Protein AF-A0A354HS29-F1 (afdb_monomer_lite)

Secondary structure (DSSP, 8-state):
-HHHHHHTT----HHIIIIIHHHHHHHHHHHHHHHHHHHHHHHHHTT-HHHHHHHHHHHHTHHHHHHHHHHHHTT--HHHHHHHHHHHHHHHHHHHHHHHHHHHHHHHH-

Radius of gyration: 15.63 Å; chains: 1; bounding box: 37×22×48 Å

Foldseek 3Di:
DVVVCVVLVQDPDPCLLPPQLVVLLVVLQCVQLVVLVVQLVVCVVVVPVVSVVSSVVSNLQSQLSSQLSSCVSSSAPPVLNVVLSVQSNVLCVVPNSVRSSVSSVVSSVD

Sequence (110 aa):
MRDFLRRKGIDLSPKTYFITALSYMALGLFSSLIIGLIIKTAGEQLQIPFLVGMGGLAQKLMGPAIGVAVAYGLKAPKFVLFASVVTGAAGAELGGPAGSYLAALLRAEF

Structure (mmCIF, N/CA/C/O backbone):
data_AF-A0A354HS29-F1
#
_entry.id   AF-A0A354HS29-F1
#
loop_
_atom_site.group_PDB
_atom_site.id
_atom_site.type_symbol
_atom_site.label_atom_id
_atom_site.label_alt_id
_atom_site.label_comp_id
_atom_site.label_asym_id
_atom_site.label_entity_id
_atom_site.label_seq_id
_atom_site.pdbx_PDB_ins_code
_atom_site.Cartn_x
_atom_site.Cartn_y
_atom_site.Cartn_z
_atom_site.occupancy
_atom_site.B_iso_or_equiv
_atom_site.auth_seq_id
_atom_site.auth_comp_id
_atom_site.auth_asym_id
_atom_site.auth_atom_id
_atom_site.pdbx_PDB_model_num
ATOM 1 N N . MET A 1 1 ? 12.929 -4.209 -26.069 1.00 49.31 1 MET A N 1
ATOM 2 C CA . MET A 1 1 ? 12.881 -3.933 -24.612 1.00 49.31 1 MET A CA 1
ATOM 3 C C . MET A 1 1 ? 12.981 -2.437 -24.298 1.00 49.31 1 MET A C 1
ATOM 5 O O . MET A 1 1 ? 12.014 -1.871 -23.807 1.00 49.31 1 MET A O 1
ATOM 9 N N . ARG A 1 2 ? 14.095 -1.763 -24.638 1.00 43.62 2 ARG A N 1
ATOM 10 C CA . ARG A 1 2 ? 14.311 -0.327 -24.352 1.00 43.62 2 ARG A CA 1
ATOM 11 C C . ARG A 1 2 ? 13.288 0.609 -25.007 1.00 43.62 2 ARG A C 1
ATOM 13 O O . ARG A 1 2 ? 12.836 1.542 -24.356 1.00 43.62 2 ARG A O 1
ATOM 20 N N . ASP A 1 3 ? 12.855 0.316 -26.232 1.00 47.09 3 ASP A N 1
ATOM 21 C CA . ASP A 1 3 ? 11.846 1.135 -26.924 1.00 47.09 3 ASP A CA 1
ATOM 22 C C . ASP A 1 3 ? 10.429 0.969 -26.362 1.00 47.09 3 ASP A C 1
ATOM 24 O O . ASP A 1 3 ? 9.621 1.889 -26.441 1.00 47.09 3 ASP A O 1
ATOM 28 N N . PHE A 1 4 ? 10.127 -0.175 -25.741 1.00 55.06 4 PHE A N 1
ATOM 29 C CA . PHE A 1 4 ? 8.839 -0.418 -25.086 1.00 55.06 4 PHE A CA 1
ATOM 30 C C . PHE A 1 4 ? 8.739 0.354 -23.759 1.00 55.06 4 PHE A C 1
ATOM 32 O O . PHE A 1 4 ? 7.717 0.977 -23.476 1.00 55.06 4 PHE A O 1
ATOM 39 N N . LEU A 1 5 ? 9.842 0.393 -23.001 1.00 54.59 5 LEU A N 1
ATOM 40 C CA . LEU A 1 5 ? 9.979 1.136 -21.742 1.00 54.59 5 LEU A CA 1
ATOM 41 C C . LEU A 1 5 ? 10.068 2.657 -21.979 1.00 54.59 5 LEU A C 1
ATOM 43 O O . LEU A 1 5 ? 9.392 3.426 -21.296 1.00 54.59 5 LEU A O 1
ATOM 47 N N . ARG A 1 6 ? 10.773 3.099 -23.035 1.00 52.62 6 ARG A N 1
ATOM 48 C CA . ARG A 1 6 ? 10.773 4.508 -23.477 1.00 52.62 6 ARG A CA 1
ATOM 49 C C . ARG A 1 6 ? 9.401 4.989 -23.953 1.00 52.62 6 ARG A C 1
ATOM 51 O O . ARG A 1 6 ? 9.013 6.101 -23.613 1.00 52.62 6 ARG A O 1
ATOM 58 N N . ARG A 1 7 ? 8.625 4.164 -24.670 1.00 49.75 7 ARG A N 1
ATOM 59 C CA . ARG A 1 7 ? 7.240 4.500 -25.076 1.00 49.75 7 ARG A CA 1
ATOM 60 C C . ARG A 1 7 ? 6.276 4.647 -23.893 1.00 49.75 7 ARG A C 1
ATOM 62 O O . ARG A 1 7 ? 5.262 5.323 -24.028 1.00 49.75 7 ARG A O 1
ATOM 69 N N . LYS A 1 8 ? 6.587 4.041 -22.744 1.00 52.16 8 LYS A N 1
ATOM 70 C CA . LYS A 1 8 ? 5.837 4.181 -21.483 1.00 52.16 8 LYS A CA 1
ATOM 71 C C . LYS A 1 8 ? 6.307 5.368 -20.629 1.00 52.16 8 LYS A C 1
ATOM 73 O O . LYS A 1 8 ? 5.720 5.613 -19.582 1.00 52.16 8 LY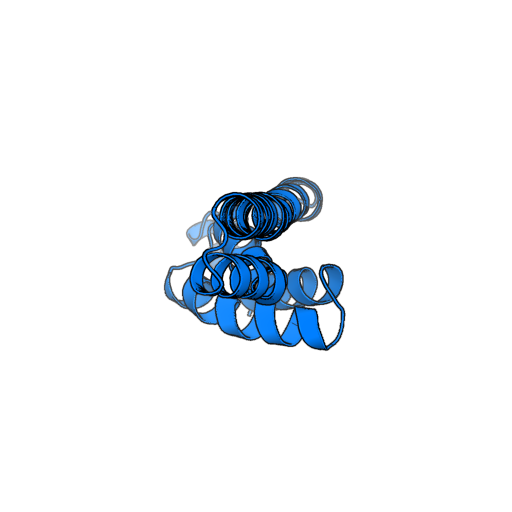S A O 1
ATOM 78 N N . GLY A 1 9 ? 7.334 6.109 -21.062 1.00 49.72 9 GLY A N 1
ATOM 79 C CA . GLY A 1 9 ? 7.903 7.228 -20.303 1.00 49.72 9 GLY A CA 1
ATOM 80 C C . GLY A 1 9 ? 8.714 6.797 -19.076 1.00 49.72 9 GLY A C 1
ATOM 81 O O . GLY A 1 9 ? 8.904 7.600 -18.163 1.00 49.72 9 GLY A O 1
ATOM 82 N N . ILE A 1 10 ? 9.162 5.537 -19.043 1.00 53.81 10 ILE A N 1
ATOM 83 C CA . ILE A 1 10 ? 9.977 4.975 -17.966 1.00 53.81 10 ILE A CA 1
ATOM 84 C C . ILE A 1 10 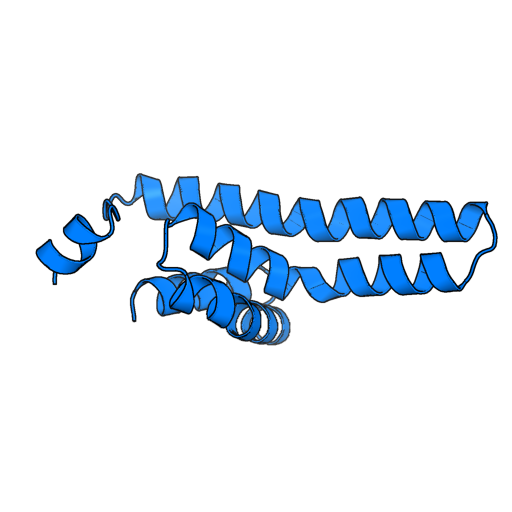? 11.444 5.206 -18.338 1.00 53.81 10 ILE A C 1
ATOM 86 O O . ILE A 1 10 ? 12.041 4.446 -19.103 1.00 53.81 10 ILE A O 1
ATOM 90 N N . ASP A 1 11 ? 12.026 6.284 -17.813 1.00 52.59 11 ASP A N 1
ATOM 91 C CA . ASP A 1 11 ? 13.475 6.460 -17.818 1.00 52.59 11 ASP A CA 1
ATOM 92 C C . ASP A 1 11 ? 14.076 5.511 -16.777 1.00 52.59 11 ASP A C 1
ATOM 94 O O . ASP A 1 11 ? 13.959 5.737 -15.569 1.00 52.59 11 ASP A O 1
ATOM 98 N N . LEU A 1 12 ? 14.728 4.451 -17.268 1.00 54.19 12 LEU A N 1
ATOM 99 C CA . LEU A 1 12 ? 15.533 3.468 -16.524 1.00 54.19 12 LEU A CA 1
ATOM 100 C C . LEU A 1 12 ? 16.800 4.112 -15.924 1.00 54.19 12 LEU A C 1
ATOM 102 O O . LEU A 1 12 ? 17.913 3.611 -16.074 1.00 54.19 12 LEU A O 1
ATOM 106 N N . SER A 1 13 ? 16.654 5.272 -15.289 1.00 57.19 13 SER A N 1
ATOM 107 C CA . SER A 1 13 ? 17.711 5.882 -14.503 1.00 57.19 13 SER A CA 1
ATOM 108 C C . SER A 1 13 ? 17.663 5.289 -13.093 1.00 57.19 13 SER A C 1
ATOM 110 O O . SER A 1 13 ? 16.587 5.263 -12.485 1.00 57.19 13 SER A O 1
ATOM 112 N N . PRO A 1 14 ? 18.808 4.887 -12.513 1.00 56.34 14 PRO A N 1
ATOM 113 C CA . PRO A 1 14 ? 18.902 4.485 -11.107 1.00 56.34 14 PRO A CA 1
ATOM 114 C C . PRO A 1 14 ? 18.299 5.527 -10.154 1.00 56.34 14 PRO A C 1
ATOM 116 O O . PRO A 1 14 ? 17.784 5.183 -9.095 1.00 56.34 14 PRO A O 1
ATOM 119 N N . LYS A 1 15 ? 18.301 6.802 -10.564 1.00 57.31 15 LYS A N 1
ATOM 120 C CA . LYS A 1 15 ? 17.692 7.924 -9.846 1.00 57.31 15 LYS A CA 1
ATOM 121 C C . LYS A 1 15 ? 16.161 7.812 -9.769 1.00 57.31 15 LYS A C 1
ATOM 123 O O . LYS A 1 15 ? 15.591 8.073 -8.717 1.00 57.31 15 LYS A O 1
ATOM 128 N N . THR A 1 16 ? 15.503 7.376 -10.842 1.00 61.72 16 THR A N 1
ATOM 129 C CA . THR A 1 16 ? 14.048 7.148 -10.881 1.00 61.72 16 THR A CA 1
ATOM 130 C C . THR A 1 16 ? 13.659 5.958 -10.004 1.00 61.72 16 THR A C 1
ATOM 132 O O . THR A 1 16 ? 12.715 6.037 -9.224 1.00 61.72 16 THR A O 1
ATOM 135 N N . TYR A 1 17 ? 14.427 4.870 -10.069 1.00 60.59 17 TYR A N 1
ATOM 136 C CA . TYR A 1 17 ? 14.166 3.683 -9.256 1.00 60.59 17 TYR A CA 1
ATOM 137 C C . TYR A 1 17 ? 14.394 3.947 -7.770 1.00 60.59 17 TYR A C 1
ATOM 139 O O . TYR A 1 17 ? 13.500 3.728 -6.970 1.00 60.59 17 TYR A O 1
ATOM 147 N N . PHE A 1 18 ? 15.553 4.469 -7.374 1.00 62.94 18 PHE A N 1
ATOM 148 C CA . PHE A 1 18 ? 15.853 4.619 -5.950 1.00 62.94 18 PHE A CA 1
ATOM 149 C C . PHE A 1 18 ? 15.223 5.846 -5.308 1.00 62.94 18 PHE A C 1
ATOM 151 O O . PHE A 1 18 ? 14.824 5.775 -4.154 1.00 62.94 18 PHE A O 1
ATOM 158 N N . ILE A 1 19 ? 15.140 6.978 -6.008 1.00 69.88 19 ILE A N 1
ATOM 159 C CA . ILE A 1 19 ? 14.655 8.217 -5.389 1.00 69.88 19 ILE A CA 1
ATOM 160 C C . ILE A 1 19 ? 13.154 8.349 -5.596 1.00 69.88 19 ILE A C 1
ATOM 162 O O . ILE A 1 19 ? 12.417 8.538 -4.630 1.00 69.88 19 ILE A O 1
ATOM 166 N N . THR A 1 20 ? 12.673 8.228 -6.835 1.00 70.56 20 THR A N 1
ATOM 167 C CA . THR A 1 20 ? 11.246 8.421 -7.119 1.00 70.56 20 THR A CA 1
ATOM 168 C C . THR A 1 20 ? 10.417 7.302 -6.503 1.00 70.56 20 THR A C 1
ATOM 170 O O . THR A 1 20 ? 9.508 7.595 -5.731 1.00 70.56 20 THR A O 1
ATOM 173 N N . ALA A 1 21 ? 10.746 6.033 -6.744 1.00 72.38 21 ALA A N 1
ATOM 174 C CA . ALA A 1 21 ? 9.924 4.943 -6.224 1.00 72.38 21 ALA A CA 1
ATOM 175 C C . ALA A 1 21 ? 9.936 4.877 -4.681 1.00 72.38 21 ALA A C 1
ATOM 177 O O . ALA A 1 21 ? 8.889 4.656 -4.075 1.00 72.38 21 ALA A O 1
ATOM 178 N N . LEU A 1 22 ? 11.069 5.162 -4.028 1.00 79.06 22 LEU A N 1
ATOM 179 C CA . LEU A 1 22 ? 11.159 5.215 -2.561 1.00 79.06 22 LEU A CA 1
ATOM 180 C C . LEU A 1 22 ? 10.402 6.420 -1.968 1.00 79.06 22 LEU A C 1
ATOM 182 O O . LEU A 1 22 ? 9.732 6.280 -0.945 1.00 79.06 22 LEU A O 1
ATOM 186 N N . SER A 1 23 ? 10.405 7.575 -2.647 1.00 82.69 23 SER A N 1
ATOM 187 C CA . SER A 1 23 ? 9.574 8.730 -2.258 1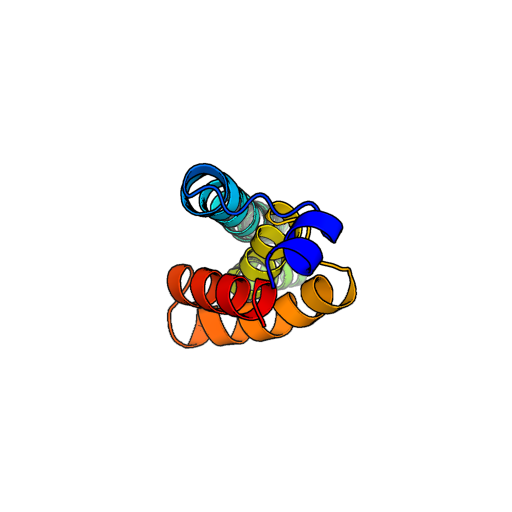.00 82.69 23 SER A CA 1
ATOM 188 C C . SER A 1 23 ? 8.079 8.418 -2.373 1.00 82.69 23 SER A C 1
ATOM 190 O O . SER A 1 23 ? 7.296 8.760 -1.489 1.00 82.69 23 SER A O 1
ATOM 192 N N . TYR A 1 24 ? 7.667 7.730 -3.440 1.00 84.12 24 TYR A N 1
ATOM 193 C CA . TYR A 1 24 ? 6.272 7.330 -3.632 1.00 84.12 24 TYR A CA 1
ATOM 194 C C . TYR A 1 24 ? 5.837 6.207 -2.684 1.00 84.12 24 TYR A C 1
ATOM 196 O O . TYR A 1 24 ? 4.698 6.214 -2.221 1.00 84.12 24 TYR A O 1
ATOM 204 N N . MET A 1 25 ? 6.736 5.293 -2.314 1.00 87.00 25 MET A N 1
ATOM 205 C CA . MET A 1 25 ? 6.497 4.338 -1.229 1.00 87.00 25 MET A CA 1
ATOM 206 C C . MET A 1 25 ? 6.203 5.071 0.083 1.00 87.00 25 MET A C 1
ATOM 208 O O . MET A 1 25 ? 5.221 4.744 0.745 1.00 87.00 25 MET A O 1
ATOM 212 N N . ALA A 1 26 ? 7.010 6.077 0.440 1.00 86.88 26 ALA A N 1
ATOM 213 C CA . ALA A 1 26 ? 6.771 6.891 1.629 1.00 86.88 26 ALA A CA 1
ATOM 214 C C . ALA A 1 26 ? 5.409 7.604 1.560 1.00 86.88 26 ALA A C 1
ATOM 216 O O . ALA A 1 26 ? 4.663 7.588 2.534 1.00 86.88 26 ALA A O 1
ATOM 217 N N . LEU A 1 27 ? 5.029 8.148 0.398 1.00 88.44 27 LEU A N 1
ATOM 218 C CA . LEU A 1 27 ? 3.699 8.735 0.194 1.00 88.44 27 LEU A CA 1
ATOM 219 C C . LEU A 1 27 ? 2.569 7.717 0.421 1.00 88.44 27 LEU A C 1
ATOM 221 O O . LEU A 1 27 ? 1.616 8.020 1.137 1.00 88.44 27 LEU A O 1
ATOM 225 N N . GLY A 1 28 ? 2.668 6.508 -0.139 1.00 86.25 28 GLY A N 1
ATOM 226 C CA . GLY A 1 28 ? 1.676 5.441 0.059 1.00 86.25 28 GLY A CA 1
ATOM 227 C C . GLY A 1 28 ? 1.593 4.972 1.516 1.00 86.25 28 GLY A C 1
ATOM 228 O O . GLY A 1 28 ? 0.507 4.819 2.070 1.00 86.25 2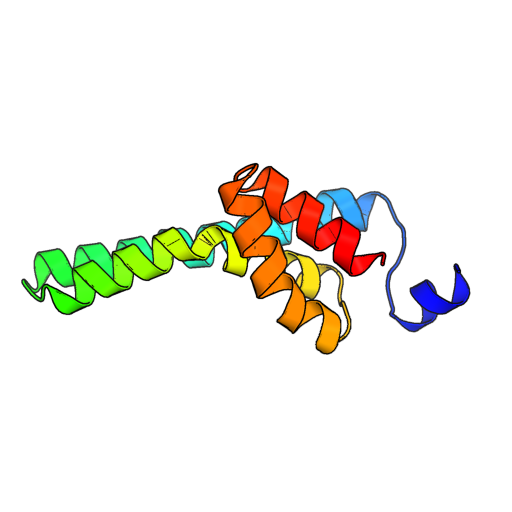8 GLY A O 1
ATOM 229 N N . LEU A 1 29 ? 2.747 4.825 2.164 1.00 88.88 29 LEU A N 1
ATOM 230 C CA . LEU A 1 29 ? 2.870 4.458 3.571 1.00 88.88 29 LEU A CA 1
ATOM 231 C C . LEU A 1 29 ? 2.213 5.492 4.491 1.00 88.88 29 LEU A C 1
ATOM 233 O O . LEU A 1 29 ? 1.343 5.159 5.297 1.00 88.88 29 LEU A O 1
ATOM 237 N N . PHE A 1 30 ? 2.632 6.750 4.369 1.00 87.75 30 PHE A N 1
ATOM 238 C CA . PHE A 1 30 ? 2.172 7.824 5.238 1.00 87.75 30 PHE A CA 1
ATOM 239 C C . PHE A 1 30 ? 0.713 8.175 4.976 1.00 87.75 30 PHE A C 1
ATOM 241 O O . PHE A 1 30 ? -0.022 8.398 5.933 1.00 87.75 30 PHE A O 1
ATOM 248 N N . SER A 1 31 ? 0.259 8.156 3.720 1.00 89.00 31 SER A N 1
ATOM 249 C CA . SER A 1 31 ? -1.160 8.370 3.421 1.00 89.00 31 SER A CA 1
ATOM 250 C C . SER A 1 31 ? -2.039 7.304 4.073 1.00 89.00 31 SER A C 1
ATOM 252 O O . SER A 1 31 ? -3.023 7.659 4.707 1.00 89.00 31 SER A O 1
ATOM 254 N N . SER A 1 32 ? -1.674 6.021 4.027 1.00 90.56 32 SER A N 1
ATOM 255 C CA . SER A 1 32 ? -2.481 4.966 4.655 1.00 90.56 32 SER A CA 1
ATOM 256 C C . SER A 1 32 ? -2.419 5.005 6.187 1.00 90.56 32 SER A C 1
ATOM 258 O O . SER A 1 32 ? -3.452 4.952 6.857 1.00 90.56 32 SER A O 1
ATOM 260 N N . LEU A 1 33 ? -1.214 5.118 6.760 1.00 91.81 33 LEU A N 1
ATOM 261 C CA . LEU A 1 33 ? -1.021 5.034 8.210 1.00 91.81 33 LEU A CA 1
ATOM 262 C C . LEU A 1 33 ? -1.458 6.297 8.949 1.00 91.81 33 LEU A C 1
ATOM 264 O O . LEU A 1 33 ? -2.158 6.192 9.952 1.00 91.81 33 LEU A O 1
ATOM 268 N N . ILE A 1 34 ? -1.068 7.484 8.473 1.00 93.25 34 ILE A N 1
ATOM 269 C CA . ILE A 1 34 ? -1.384 8.743 9.161 1.00 93.25 34 ILE A CA 1
ATOM 270 C C . ILE A 1 34 ? -2.877 9.034 9.043 1.00 93.25 34 ILE A C 1
ATOM 272 O O . ILE A 1 34 ? -3.512 9.335 10.049 1.00 93.25 34 ILE A O 1
ATOM 276 N N . ILE A 1 35 ? -3.469 8.887 7.852 1.00 92.25 35 ILE A N 1
ATOM 277 C CA . ILE A 1 35 ? -4.915 9.098 7.686 1.00 92.25 35 ILE A CA 1
ATOM 278 C C . ILE A 1 35 ? -5.690 8.049 8.487 1.00 92.25 35 ILE A C 1
ATOM 280 O O . ILE A 1 35 ? -6.634 8.395 9.196 1.00 92.25 35 ILE A O 1
ATOM 284 N N . GLY A 1 36 ? -5.267 6.782 8.446 1.00 92.88 36 GLY A N 1
ATOM 285 C CA . GLY A 1 36 ? -5.887 5.733 9.248 1.00 92.88 36 GLY A CA 1
ATOM 286 C C . GLY A 1 36 ? -5.787 5.990 10.755 1.00 92.88 36 GLY A C 1
ATOM 287 O O . GLY A 1 36 ? -6.745 5.725 11.480 1.00 92.88 36 GLY A O 1
ATOM 288 N N . LEU A 1 37 ? -4.677 6.557 11.233 1.00 93.75 37 LEU A N 1
ATOM 289 C CA . LEU A 1 37 ? -4.522 6.967 12.628 1.00 93.75 37 LEU A CA 1
ATOM 290 C C . LEU A 1 37 ? -5.444 8.137 12.977 1.00 93.75 37 LEU A C 1
ATOM 292 O O . LEU A 1 37 ? -6.147 8.055 13.975 1.00 93.75 37 LEU A O 1
ATOM 296 N N . ILE A 1 38 ? -5.504 9.178 12.143 1.00 94.94 38 ILE A N 1
ATOM 297 C CA . ILE A 1 38 ? -6.387 10.336 12.358 1.00 94.94 38 ILE A CA 1
ATOM 298 C C . ILE A 1 38 ? -7.847 9.885 12.460 1.00 94.94 38 ILE A C 1
ATOM 300 O O . ILE A 1 38 ? -8.542 10.268 13.399 1.00 94.94 38 ILE A O 1
ATOM 304 N N . ILE A 1 39 ? -8.306 9.033 11.537 1.00 92.69 39 ILE A N 1
ATOM 305 C CA . ILE A 1 39 ? -9.675 8.493 11.550 1.00 92.69 39 ILE A CA 1
ATOM 306 C C . ILE A 1 39 ? -9.916 7.670 12.818 1.00 92.69 39 ILE A C 1
ATOM 308 O O . ILE A 1 39 ? -10.966 7.798 13.448 1.00 92.69 39 ILE A O 1
ATOM 312 N N . LYS A 1 40 ? -8.938 6.849 13.215 1.00 92.31 40 LYS A N 1
ATOM 313 C CA . LYS A 1 40 ? -9.029 6.039 14.429 1.00 92.31 40 LYS A CA 1
ATOM 314 C C . LYS A 1 40 ? -9.143 6.919 15.676 1.00 92.31 40 LYS A C 1
ATOM 316 O O . LYS A 1 40 ? -10.075 6.732 16.449 1.00 92.31 40 LYS A O 1
ATOM 321 N N . THR A 1 41 ? -8.257 7.900 15.837 1.00 94.00 41 THR A N 1
ATOM 322 C CA . THR A 1 41 ? -8.257 8.835 16.971 1.00 94.00 41 THR A CA 1
ATOM 323 C C . THR A 1 41 ? -9.533 9.671 17.011 1.00 94.00 41 THR A C 1
ATOM 325 O O . THR A 1 41 ? -10.107 9.852 18.081 1.00 94.00 41 THR A O 1
ATOM 328 N N . ALA A 1 42 ? -10.036 10.130 15.862 1.00 93.75 42 ALA A N 1
ATOM 329 C CA . ALA A 1 42 ? -11.323 10.819 15.792 1.00 93.75 42 ALA A CA 1
ATOM 330 C C . ALA A 1 42 ? -12.480 9.906 16.234 1.00 93.75 42 ALA A C 1
ATOM 332 O O . ALA A 1 42 ? -13.346 10.331 16.992 1.00 93.75 42 ALA A O 1
ATOM 333 N N . GLY A 1 43 ? -12.475 8.636 15.817 1.00 92.81 43 GLY A N 1
ATOM 334 C CA . GLY A 1 43 ? -13.455 7.643 16.259 1.00 92.81 43 GLY A CA 1
ATOM 335 C C . GLY A 1 43 ? -13.400 7.353 17.758 1.00 92.81 43 GLY A C 1
ATOM 336 O O . GLY A 1 43 ? -14.448 7.207 18.384 1.00 92.81 43 GLY A O 1
ATOM 337 N N . GLU A 1 44 ? -12.199 7.309 18.340 1.00 93.62 44 GLU A N 1
ATOM 338 C CA . GLU A 1 44 ? -11.990 7.136 19.783 1.00 93.62 44 GLU A CA 1
ATOM 339 C C . GLU A 1 44 ? -12.521 8.343 20.568 1.00 93.62 44 GLU A C 1
ATOM 341 O O . GLU A 1 44 ? -13.251 8.164 21.541 1.00 93.62 44 GLU A O 1
ATOM 346 N N . GLN A 1 45 ? -12.225 9.567 20.116 1.00 94.75 45 GLN A N 1
ATOM 347 C CA . GLN A 1 45 ? -12.683 10.802 20.766 1.00 94.75 45 GLN A CA 1
ATOM 348 C C . GLN A 1 45 ? -14.199 11.000 20.671 1.00 94.75 45 GLN A C 1
ATOM 350 O O . GLN A 1 45 ? -14.823 11.439 21.632 1.00 94.75 45 GLN A O 1
ATOM 355 N N . LEU A 1 46 ? -14.797 10.665 19.527 1.00 93.75 46 LEU A N 1
ATOM 356 C CA . LEU A 1 46 ? -16.239 10.786 19.298 1.00 93.75 46 LEU A CA 1
ATOM 357 C C . LEU A 1 46 ? -17.033 9.582 19.829 1.00 93.75 46 LEU A C 1
ATOM 359 O O . LEU A 1 46 ? -18.255 9.569 19.713 1.00 93.75 46 LEU A O 1
ATOM 363 N N . GLN A 1 47 ? -16.353 8.570 20.383 1.00 92.56 47 GLN A N 1
ATOM 364 C CA . GLN A 1 47 ? -16.941 7.301 20.824 1.00 92.56 47 GLN A CA 1
ATOM 365 C C . GLN A 1 47 ? -17.779 6.612 19.731 1.00 92.56 47 GLN A C 1
ATOM 367 O O . GLN A 1 47 ? -18.827 6.033 20.007 1.00 92.56 47 GLN A O 1
ATOM 372 N N . ILE A 1 48 ? -17.308 6.652 18.479 1.00 94.25 48 ILE A N 1
ATOM 373 C CA . ILE A 1 48 ? -17.941 6.000 17.324 1.00 94.25 48 ILE A CA 1
ATOM 374 C C . ILE A 1 48 ? -17.097 4.773 16.941 1.00 94.25 48 ILE A C 1
ATOM 376 O O . ILE A 1 48 ? -16.116 4.911 16.200 1.00 94.25 48 ILE A O 1
ATOM 380 N N . PRO A 1 49 ? -17.470 3.549 17.375 1.00 89.56 49 PRO A N 1
ATOM 381 C CA . PRO A 1 49 ? -16.672 2.341 17.139 1.00 89.56 49 PRO A CA 1
ATOM 382 C C . PRO A 1 49 ? -16.444 2.041 15.654 1.00 89.56 49 PRO A C 1
ATOM 384 O O . PRO A 1 49 ? -15.410 1.496 15.271 1.00 89.56 49 PRO A O 1
ATOM 387 N N . PHE A 1 50 ? -17.388 2.444 14.801 1.00 92.06 50 PHE A N 1
ATOM 388 C CA . PHE A 1 50 ? -17.275 2.306 13.352 1.00 92.06 50 PHE A CA 1
ATOM 389 C C . PHE A 1 50 ? -16.059 3.058 12.783 1.00 92.06 50 PHE A C 1
ATOM 391 O O . PHE A 1 50 ? -15.311 2.498 11.982 1.00 92.06 50 PHE A O 1
ATOM 398 N N . LEU A 1 51 ? -15.813 4.295 13.230 1.00 88.81 51 LEU A N 1
ATOM 399 C CA . LEU A 1 51 ? -14.670 5.096 12.776 1.00 88.81 51 LEU A CA 1
ATOM 400 C C . LEU A 1 51 ? -13.343 4.495 13.251 1.00 88.81 51 LEU A C 1
ATOM 402 O O . LEU A 1 51 ? -12.384 4.443 12.484 1.00 88.81 51 LEU A O 1
ATOM 406 N N . VAL A 1 52 ? -13.304 3.951 14.471 1.00 91.94 52 VAL A N 1
ATOM 407 C CA . VAL A 1 52 ? -12.132 3.224 14.989 1.00 91.94 52 VAL A CA 1
ATOM 408 C C . VAL A 1 52 ? -11.804 2.020 14.101 1.00 91.94 52 VAL A C 1
ATOM 410 O O . VAL A 1 52 ? -10.649 1.829 13.709 1.00 91.94 52 VAL A O 1
ATOM 413 N N . GLY A 1 53 ? -12.825 1.242 13.722 1.00 90.88 53 GLY A N 1
ATOM 414 C CA . GLY A 1 53 ? -12.688 0.112 12.801 1.00 90.88 53 GLY A CA 1
ATOM 415 C C . GLY A 1 53 ? -12.178 0.534 11.422 1.00 90.88 53 GLY A C 1
ATOM 416 O O . GLY A 1 53 ? -11.222 -0.052 10.915 1.00 90.88 53 GLY A O 1
ATOM 417 N N . MET A 1 54 ? -12.749 1.594 10.847 1.00 92.19 54 MET A N 1
ATOM 418 C CA . MET A 1 54 ? -12.331 2.134 9.547 1.00 92.19 54 MET A CA 1
ATOM 419 C C . MET A 1 54 ? -10.891 2.655 9.558 1.00 92.19 54 MET A C 1
ATOM 421 O O . MET A 1 54 ? -10.131 2.375 8.630 1.00 92.19 54 MET A O 1
ATOM 425 N N . GLY A 1 55 ? -10.476 3.351 10.617 1.00 90.25 55 GLY A N 1
ATOM 426 C CA . GLY A 1 55 ? -9.095 3.808 10.775 1.00 90.25 55 GLY A CA 1
ATOM 427 C C . GLY A 1 55 ? -8.101 2.650 10.919 1.00 90.25 55 GLY A C 1
ATOM 428 O O . GLY A 1 55 ? -7.007 2.684 10.353 1.00 90.25 55 GLY A O 1
ATOM 429 N N . GLY A 1 56 ? -8.496 1.580 11.615 1.00 91.12 56 GLY A N 1
ATOM 430 C CA . GLY A 1 56 ? -7.719 0.342 11.692 1.00 91.12 56 GLY A CA 1
ATOM 431 C C . GLY A 1 56 ? -7.605 -0.380 10.346 1.00 91.12 56 GLY A C 1
ATOM 432 O O . GLY A 1 56 ? -6.525 -0.852 9.991 1.00 91.12 56 GLY A O 1
ATOM 433 N N . LEU A 1 57 ? -8.688 -0.433 9.565 1.00 92.06 57 LEU A N 1
ATOM 434 C CA . LEU A 1 57 ? -8.671 -0.984 8.206 1.00 92.06 57 LEU A CA 1
ATOM 435 C C . LEU A 1 57 ? -7.751 -0.178 7.285 1.00 92.06 57 LEU A C 1
ATOM 437 O O . LEU A 1 57 ? -6.928 -0.766 6.588 1.00 92.06 57 LEU A O 1
ATOM 441 N N . ALA A 1 58 ? -7.822 1.153 7.331 1.00 90.88 58 ALA A N 1
ATOM 442 C CA . ALA A 1 58 ? -6.939 2.025 6.560 1.00 90.88 58 ALA A CA 1
ATOM 443 C C . ALA A 1 58 ? -5.455 1.791 6.894 1.00 90.88 58 ALA A C 1
ATOM 445 O O . ALA A 1 58 ? -4.620 1.758 5.994 1.00 90.88 58 ALA A O 1
ATOM 446 N N . GLN A 1 59 ? -5.115 1.537 8.160 1.00 89.00 59 GLN A N 1
ATOM 447 C CA . GLN A 1 59 ? -3.741 1.189 8.543 1.00 89.00 59 GLN A CA 1
ATOM 448 C C . GLN A 1 59 ? -3.310 -0.186 8.008 1.00 89.00 59 GLN A C 1
ATOM 450 O O . GLN A 1 59 ? -2.187 -0.333 7.528 1.00 89.00 59 GLN A O 1
ATOM 455 N N . LYS A 1 60 ? -4.200 -1.188 8.022 1.00 88.88 60 LYS A N 1
ATOM 456 C CA . LYS A 1 60 ? -3.918 -2.529 7.470 1.00 88.88 60 LYS A CA 1
ATOM 457 C C . LYS A 1 60 ? -3.705 -2.522 5.953 1.00 88.88 60 LYS A C 1
ATOM 459 O O . LYS A 1 60 ? -2.956 -3.344 5.437 1.00 88.88 60 LYS A O 1
ATOM 464 N N . LEU A 1 61 ? -4.326 -1.584 5.239 1.00 90.00 61 LEU A N 1
ATOM 465 C CA . LEU A 1 61 ? -4.221 -1.444 3.781 1.00 90.00 61 LEU A CA 1
ATOM 466 C C . LEU A 1 61 ? -2.974 -0.670 3.310 1.00 90.00 61 LEU A C 1
ATOM 468 O O . LEU A 1 61 ? -2.872 -0.308 2.137 1.00 90.00 61 LEU A O 1
ATOM 472 N N . MET A 1 62 ? -1.986 -0.491 4.187 1.00 90.56 62 MET A N 1
ATOM 473 C CA . MET A 1 62 ? -0.692 0.118 3.870 1.00 90.56 62 MET A CA 1
ATOM 474 C C . MET A 1 62 ? 0.036 -0.571 2.705 1.00 90.56 62 MET A C 1
ATOM 476 O O . MET A 1 62 ? 0.580 0.108 1.839 1.00 90.56 62 MET A O 1
ATOM 480 N N . GLY A 1 63 ? 0.042 -1.905 2.653 1.00 87.38 63 GLY A N 1
ATOM 481 C CA . GLY A 1 63 ? 0.656 -2.669 1.558 1.00 87.38 63 GLY A CA 1
ATOM 482 C C . GLY A 1 63 ? 0.093 -2.339 0.175 1.00 87.38 63 GLY A C 1
ATOM 483 O O . GLY A 1 63 ? 0.842 -1.910 -0.708 1.00 87.38 63 GLY A O 1
ATOM 484 N N . PRO A 1 64 ? -1.233 -2.478 -0.022 1.00 89.75 64 PRO A N 1
ATOM 485 C CA . PRO A 1 64 ? -1.889 -2.046 -1.250 1.00 89.75 64 PRO A CA 1
ATOM 486 C C . PRO A 1 64 ? -1.624 -0.571 -1.587 1.00 89.75 64 PRO A C 1
ATOM 488 O O . PRO A 1 64 ? -1.354 -0.252 -2.746 1.00 89.75 64 PRO A O 1
ATOM 491 N N . ALA A 1 65 ? -1.654 0.322 -0.590 1.00 90.19 65 ALA A N 1
ATOM 492 C CA . ALA A 1 65 ? -1.391 1.749 -0.786 1.00 90.19 65 ALA A CA 1
ATOM 493 C C . ALA A 1 65 ? 0.034 2.012 -1.300 1.00 90.19 65 ALA A C 1
ATOM 495 O O . ALA A 1 65 ? 0.218 2.787 -2.239 1.00 90.19 65 ALA A O 1
ATOM 496 N N . ILE A 1 66 ? 1.038 1.320 -0.751 1.00 88.25 66 ILE A N 1
ATOM 497 C CA . ILE A 1 66 ? 2.423 1.366 -1.238 1.00 88.25 66 ILE A CA 1
ATOM 498 C C . ILE A 1 66 ? 2.512 0.839 -2.669 1.00 88.25 66 ILE A C 1
ATOM 500 O O . ILE A 1 66 ? 3.106 1.500 -3.519 1.00 88.25 66 ILE A O 1
ATOM 504 N N . GLY A 1 67 ? 1.915 -0.321 -2.953 1.00 85.75 67 GLY A N 1
ATOM 505 C CA . GLY A 1 67 ? 1.988 -0.939 -4.278 1.00 85.75 67 GLY A CA 1
ATOM 506 C C . GLY A 1 67 ? 1.431 -0.035 -5.378 1.00 85.75 67 GLY A C 1
ATOM 507 O O . GLY A 1 67 ? 2.057 0.144 -6.427 1.00 85.75 67 GLY A O 1
ATOM 508 N N . VAL A 1 68 ? 0.291 0.605 -5.114 1.00 89.50 68 VAL A N 1
ATOM 509 C CA . VAL A 1 68 ? -0.313 1.587 -6.022 1.00 89.50 68 VAL A CA 1
ATOM 510 C C . VAL A 1 68 ? 0.530 2.852 -6.128 1.00 89.50 68 VAL A C 1
ATOM 512 O O . VAL A 1 68 ? 0.770 3.319 -7.240 1.00 89.50 68 VAL A O 1
ATOM 515 N N . ALA A 1 69 ? 0.998 3.405 -5.007 1.00 87.12 69 ALA A N 1
ATOM 51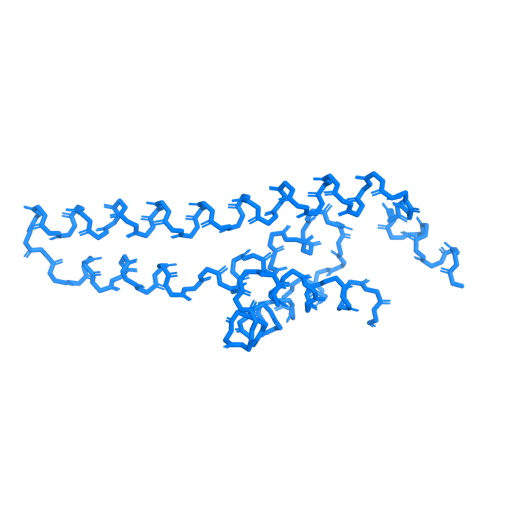6 C CA . ALA A 1 69 ? 1.773 4.642 -5.006 1.00 87.12 69 ALA A CA 1
ATOM 517 C C . ALA A 1 69 ? 3.088 4.490 -5.782 1.00 87.12 69 ALA A C 1
ATOM 519 O O . ALA A 1 69 ? 3.427 5.355 -6.588 1.00 87.12 69 ALA A O 1
ATOM 520 N N . VAL A 1 70 ? 3.788 3.365 -5.611 1.00 84.75 70 VAL A N 1
ATOM 521 C CA . VAL A 1 70 ? 5.013 3.039 -6.356 1.00 84.75 70 VAL A CA 1
ATOM 522 C C . VAL A 1 70 ? 4.719 2.888 -7.849 1.00 84.75 70 VAL A C 1
ATOM 524 O O . VAL A 1 70 ? 5.388 3.518 -8.667 1.00 84.75 70 VAL A O 1
ATOM 527 N N . ALA A 1 71 ? 3.688 2.125 -8.224 1.00 84.81 71 ALA A N 1
ATOM 528 C CA . ALA A 1 71 ? 3.307 1.952 -9.628 1.00 84.81 71 ALA A CA 1
ATOM 529 C C . ALA A 1 71 ? 2.893 3.279 -10.290 1.00 84.81 71 ALA A C 1
ATOM 531 O O . ALA A 1 71 ? 3.237 3.540 -11.445 1.00 84.81 71 ALA A O 1
ATOM 532 N N . TYR A 1 72 ? 2.197 4.142 -9.549 1.00 83.88 72 TYR A N 1
ATOM 533 C CA . TYR A 1 72 ? 1.846 5.489 -9.986 1.00 83.88 72 TYR A CA 1
ATOM 534 C C . TYR A 1 72 ? 3.090 6.373 -10.161 1.00 83.88 72 TYR A C 1
ATOM 536 O O . TYR A 1 72 ? 3.233 7.032 -11.192 1.00 83.88 72 TYR A O 1
ATOM 544 N N . GLY A 1 73 ? 4.028 6.336 -9.211 1.00 80.81 73 GLY A N 1
ATOM 545 C CA . GLY A 1 73 ? 5.295 7.069 -9.281 1.00 80.81 73 GLY A CA 1
ATOM 546 C C . GLY A 1 73 ? 6.176 6.659 -10.461 1.00 80.81 73 GLY A C 1
ATOM 547 O O . GLY A 1 73 ? 6.835 7.505 -11.065 1.00 80.81 73 GLY A O 1
ATOM 548 N N . LEU A 1 74 ? 6.126 5.381 -10.843 1.00 77.62 74 LEU A N 1
ATOM 549 C CA . LEU A 1 74 ? 6.793 4.833 -12.028 1.00 77.62 74 LEU A CA 1
ATOM 550 C C . LEU A 1 74 ? 6.014 5.065 -13.336 1.00 77.62 74 LEU A C 1
ATOM 552 O O . LEU A 1 74 ? 6.450 4.609 -14.390 1.00 77.62 74 LEU A O 1
ATOM 556 N N . LYS A 1 75 ? 4.876 5.773 -13.295 1.00 76.12 75 LYS A N 1
ATOM 557 C CA . LYS A 1 75 ? 3.993 6.028 -14.449 1.00 76.12 75 LYS A CA 1
ATOM 558 C C . LYS A 1 75 ? 3.554 4.742 -15.164 1.00 76.12 75 LYS A C 1
ATOM 560 O O . LYS A 1 75 ? 3.406 4.709 -16.388 1.00 76.12 75 LYS A O 1
ATOM 565 N N . ALA A 1 76 ? 3.329 3.674 -14.400 1.00 75.81 76 ALA A N 1
ATOM 566 C CA . ALA A 1 76 ? 2.884 2.398 -14.936 1.00 75.81 76 ALA A CA 1
ATOM 567 C C . ALA A 1 76 ? 1.507 2.526 -15.628 1.00 75.81 76 ALA A C 1
ATOM 569 O O . ALA A 1 76 ? 0.674 3.353 -15.242 1.00 75.81 76 ALA A O 1
ATOM 570 N N . PRO A 1 77 ? 1.218 1.709 -16.658 1.00 76.25 77 PRO A N 1
ATOM 571 C CA . PRO A 1 77 ? -0.090 1.716 -17.306 1.00 76.25 77 PRO A CA 1
ATOM 572 C C . PRO A 1 77 ? -1.204 1.320 -16.329 1.00 76.25 77 PRO A C 1
ATOM 574 O O . PRO A 1 77 ? -0.988 0.525 -15.419 1.00 76.25 77 PRO A O 1
ATOM 577 N N . LYS A 1 78 ? -2.426 1.808 -16.576 1.00 81.44 78 LYS A N 1
ATOM 578 C CA . LYS A 1 78 ? -3.591 1.627 -15.687 1.00 81.44 78 LYS A CA 1
ATOM 579 C C . LYS A 1 78 ? -3.825 0.168 -15.260 1.00 81.44 78 LYS A C 1
ATOM 581 O O . LYS A 1 78 ? -4.113 -0.083 -14.098 1.00 81.44 78 LYS A O 1
ATOM 586 N N . PHE A 1 79 ? -3.633 -0.791 -16.170 1.00 81.50 79 PHE A N 1
ATOM 587 C CA . PHE A 1 79 ? -3.745 -2.223 -15.864 1.00 81.50 79 PHE A CA 1
ATOM 588 C C . PHE A 1 79 ? -2.732 -2.705 -14.819 1.00 81.50 79 PHE A C 1
ATOM 590 O O . PHE A 1 79 ? -3.099 -3.444 -13.912 1.00 81.50 79 PHE A O 1
ATOM 597 N N . VAL A 1 80 ? -1.477 -2.259 -14.918 1.00 81.06 80 VAL A N 1
ATOM 598 C CA . VAL A 1 80 ? -0.432 -2.590 -13.940 1.00 81.06 80 VAL A CA 1
ATOM 599 C C . VAL A 1 80 ? -0.750 -1.930 -12.605 1.00 81.06 80 VAL A C 1
ATOM 601 O O . VAL A 1 80 ? -0.676 -2.586 -11.577 1.00 81.06 80 VAL A O 1
ATOM 604 N N . LEU A 1 81 ? -1.201 -0.675 -12.622 1.00 82.31 81 LEU A N 1
ATOM 605 C CA . LEU A 1 81 ? -1.525 0.087 -11.417 1.00 82.31 81 LEU A CA 1
ATOM 606 C C . LEU A 1 81 ? -2.639 -0.567 -10.582 1.00 82.31 81 LEU A C 1
ATOM 608 O O . LEU A 1 81 ? -2.472 -0.740 -9.377 1.00 82.31 81 LEU A O 1
ATOM 612 N N . PHE A 1 82 ? -3.739 -1.001 -11.209 1.00 85.75 82 PHE A N 1
ATOM 613 C CA . PHE A 1 82 ? -4.802 -1.726 -10.497 1.00 85.75 82 PHE A CA 1
ATOM 614 C C . PHE A 1 82 ? -4.329 -3.066 -9.955 1.00 85.75 82 PHE A C 1
ATOM 616 O O . PHE A 1 82 ? -4.709 -3.482 -8.864 1.00 85.75 82 PHE A O 1
ATOM 623 N N . ALA A 1 83 ? -3.472 -3.741 -10.703 1.00 84.06 83 ALA A N 1
ATOM 624 C CA . ALA A 1 83 ? -2.999 -5.042 -10.304 1.00 84.06 83 ALA A CA 1
ATOM 625 C C . ALA A 1 83 ? -1.902 -4.943 -9.212 1.00 84.06 83 ALA A C 1
ATOM 627 O O . ALA A 1 83 ? -1.771 -5.846 -8.381 1.00 84.06 83 ALA A O 1
ATOM 628 N N . SER A 1 84 ? -1.210 -3.802 -9.107 1.00 84.75 84 SER A N 1
ATOM 629 C CA . SER A 1 84 ? -0.290 -3.476 -8.009 1.00 84.75 84 SER A CA 1
ATOM 630 C C . SER A 1 84 ? -0.957 -3.380 -6.635 1.00 84.75 84 SER A C 1
ATOM 632 O O . SER A 1 84 ? -0.267 -3.507 -5.628 1.00 84.75 84 SER A O 1
ATOM 634 N N . VAL A 1 85 ? -2.285 -3.234 -6.566 1.00 88.06 85 VAL A N 1
ATOM 635 C CA . VAL A 1 85 ? -3.050 -3.353 -5.309 1.00 88.06 85 VAL A CA 1
ATOM 636 C C . VAL A 1 85 ? -2.853 -4.744 -4.702 1.00 88.06 85 VAL A C 1
ATOM 638 O O . VAL A 1 85 ? -2.535 -4.876 -3.523 1.00 88.06 85 VAL A O 1
ATOM 641 N N . VAL A 1 86 ? -3.006 -5.787 -5.525 1.00 86.44 86 VAL A N 1
ATOM 642 C CA . VAL A 1 86 ? -2.960 -7.190 -5.087 1.00 86.44 86 VAL A CA 1
ATOM 643 C C . VAL A 1 86 ? -1.535 -7.600 -4.732 1.00 86.44 86 VAL A C 1
ATOM 645 O O . VAL A 1 86 ? -1.305 -8.220 -3.699 1.00 86.44 86 VAL A O 1
ATOM 648 N N . THR A 1 87 ? -0.556 -7.222 -5.556 1.00 84.69 87 THR A N 1
ATOM 649 C CA . THR A 1 87 ? 0.853 -7.537 -5.273 1.00 84.69 87 THR A CA 1
ATOM 650 C C . THR A 1 87 ? 1.427 -6.690 -4.148 1.00 84.69 87 THR A C 1
ATOM 652 O O . THR A 1 87 ? 2.264 -7.189 -3.409 1.00 84.69 87 THR A O 1
ATOM 655 N N . GLY A 1 88 ? 0.962 -5.452 -3.964 1.00 86.19 88 GLY A N 1
ATOM 656 C CA . GLY A 1 88 ? 1.291 -4.642 -2.792 1.00 86.19 88 GLY A CA 1
ATOM 657 C C . GLY A 1 88 ? 0.746 -5.257 -1.503 1.00 86.19 88 GLY A C 1
ATOM 658 O O . GLY A 1 88 ? 1.453 -5.302 -0.503 1.00 86.19 88 GLY A O 1
ATOM 659 N N . ALA A 1 89 ? -0.474 -5.804 -1.533 1.00 86.62 89 ALA A N 1
ATOM 660 C CA . ALA A 1 89 ? -1.036 -6.547 -0.404 1.00 86.62 89 ALA A CA 1
ATOM 661 C C . ALA A 1 89 ? -0.218 -7.802 -0.071 1.00 86.62 89 ALA A C 1
ATOM 663 O O . ALA A 1 89 ? 0.246 -7.948 1.057 1.00 86.62 89 ALA A O 1
ATOM 664 N N . ALA A 1 90 ? 0.032 -8.656 -1.068 1.00 84.38 90 ALA A N 1
ATOM 665 C CA . ALA A 1 90 ? 0.817 -9.877 -0.886 1.00 84.38 90 ALA A CA 1
ATOM 666 C C . ALA A 1 90 ? 2.269 -9.579 -0.466 1.00 84.38 90 ALA A C 1
ATOM 668 O O . ALA A 1 90 ? 2.832 -10.250 0.396 1.00 84.38 90 ALA A O 1
ATOM 669 N N . GLY A 1 91 ? 2.876 -8.539 -1.043 1.00 82.50 91 GLY A N 1
ATOM 670 C CA . GLY A 1 91 ? 4.225 -8.096 -0.706 1.00 82.50 91 GLY A CA 1
ATOM 671 C C . GLY A 1 91 ? 4.333 -7.553 0.720 1.00 82.50 91 GLY A C 1
ATOM 672 O O . GLY A 1 91 ? 5.345 -7.792 1.378 1.00 82.50 91 GLY A O 1
ATOM 673 N N . ALA A 1 92 ? 3.299 -6.873 1.226 1.00 85.69 92 ALA A N 1
ATOM 674 C CA . ALA A 1 92 ? 3.243 -6.439 2.622 1.00 85.69 92 ALA A CA 1
ATOM 675 C C . ALA A 1 92 ? 3.142 -7.603 3.596 1.00 85.69 92 ALA A C 1
ATOM 677 O O . ALA A 1 92 ? 3.782 -7.569 4.643 1.00 85.69 92 ALA A O 1
ATOM 678 N N . GLU A 1 93 ? 2.362 -8.620 3.255 1.00 80.06 93 GLU A N 1
ATOM 679 C CA . GLU A 1 93 ? 2.171 -9.780 4.118 1.00 80.06 93 GLU A CA 1
ATOM 680 C C . GLU A 1 93 ? 3.443 -10.635 4.215 1.00 80.06 93 GLU A C 1
ATOM 682 O O . GLU A 1 93 ? 3.809 -11.079 5.299 1.00 80.06 93 GLU A O 1
ATOM 687 N N . LEU A 1 94 ? 4.165 -10.801 3.101 1.00 77.25 94 LEU A N 1
ATOM 688 C CA . LEU A 1 94 ? 5.362 -11.649 3.033 1.00 77.25 94 LEU A CA 1
ATOM 689 C C . LEU A 1 94 ? 6.667 -10.935 3.413 1.00 77.25 94 LEU A C 1
ATOM 691 O O . LEU A 1 94 ? 7.611 -11.581 3.861 1.00 77.25 94 LEU A O 1
ATOM 695 N N . GLY A 1 95 ? 6.757 -9.619 3.208 1.00 75.69 95 GLY A N 1
ATOM 696 C CA . GLY A 1 95 ? 8.007 -8.866 3.371 1.00 75.69 95 GLY A CA 1
ATOM 697 C C . GLY A 1 95 ? 7.821 -7.427 3.843 1.00 75.69 95 GLY A C 1
ATOM 698 O O . GLY A 1 95 ? 8.734 -6.606 3.704 1.00 75.69 95 GLY A O 1
ATOM 699 N N . GLY A 1 96 ? 6.643 -7.084 4.366 1.00 80.50 96 GLY A N 1
ATOM 700 C CA . GLY A 1 96 ? 6.343 -5.746 4.859 1.00 80.50 96 GLY A CA 1
ATOM 701 C C . GLY A 1 96 ? 6.425 -4.660 3.769 1.00 80.50 96 GLY A C 1
ATOM 702 O O . GLY A 1 96 ? 6.238 -4.924 2.575 1.00 80.50 96 GLY A O 1
ATOM 703 N N . PRO A 1 97 ? 6.712 -3.402 4.144 1.00 73.00 97 PRO A N 1
ATOM 704 C CA . PRO A 1 97 ? 6.792 -2.299 3.184 1.00 73.00 97 PRO A CA 1
ATOM 705 C C . PRO A 1 97 ? 7.838 -2.533 2.079 1.00 73.00 97 PRO A C 1
ATOM 707 O O . PRO A 1 97 ? 7.596 -2.192 0.922 1.00 73.00 97 PRO A O 1
ATOM 710 N N . ALA A 1 98 ? 8.965 -3.173 2.411 1.00 73.44 98 ALA A N 1
ATOM 711 C CA . ALA A 1 98 ? 10.013 -3.508 1.447 1.00 73.44 98 ALA A CA 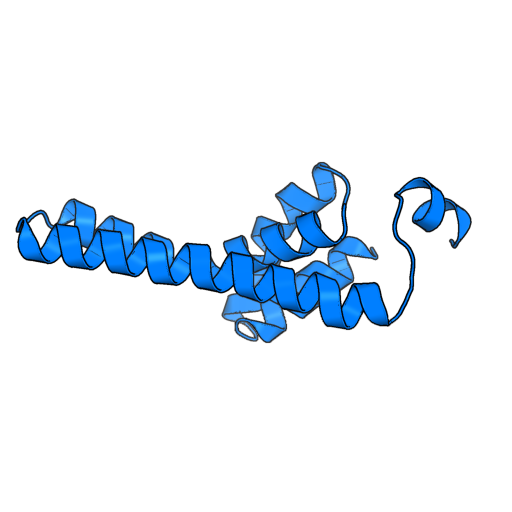1
ATOM 712 C C . ALA A 1 98 ? 9.566 -4.593 0.448 1.00 73.44 98 ALA A C 1
ATOM 714 O O . ALA A 1 98 ? 9.848 -4.486 -0.746 1.00 73.44 98 ALA A O 1
ATOM 715 N N . GLY A 1 99 ? 8.816 -5.599 0.909 1.00 72.25 99 GLY A N 1
ATOM 716 C CA . GLY A 1 99 ? 8.214 -6.616 0.043 1.00 72.25 99 GLY A CA 1
ATOM 717 C C . GLY A 1 99 ? 7.149 -6.038 -0.891 1.00 72.25 99 GLY A C 1
ATOM 718 O O . GLY A 1 99 ? 7.102 -6.390 -2.067 1.00 72.25 99 GLY A O 1
ATOM 719 N N . SER A 1 100 ? 6.352 -5.079 -0.410 1.00 73.75 100 SER A N 1
ATOM 720 C CA . SER A 1 100 ? 5.368 -4.347 -1.232 1.00 73.75 100 SER A CA 1
ATOM 721 C C . SER A 1 100 ? 6.042 -3.549 -2.347 1.00 73.75 100 SER A C 1
ATOM 723 O O . SER A 1 100 ? 5.567 -3.527 -3.482 1.00 73.75 100 SER A O 1
ATOM 725 N N . TYR A 1 101 ? 7.170 -2.914 -2.023 1.00 73.25 101 TYR A N 1
ATOM 726 C CA . TYR A 1 101 ? 7.988 -2.170 -2.971 1.00 73.25 101 TYR A CA 1
ATOM 727 C C . TYR A 1 101 ? 8.574 -3.082 -4.054 1.00 73.25 101 TYR A C 1
ATOM 729 O O . TYR A 1 101 ? 8.367 -2.826 -5.237 1.00 73.25 101 TYR A O 1
ATOM 737 N N . LEU A 1 102 ? 9.233 -4.180 -3.665 1.00 73.38 102 LEU A N 1
ATOM 738 C CA . LEU A 1 102 ? 9.790 -5.171 -4.595 1.00 73.38 102 LEU A CA 1
ATOM 739 C C . LEU A 1 102 ? 8.715 -5.777 -5.504 1.00 73.38 102 LEU A C 1
ATOM 741 O O . LEU A 1 102 ? 8.922 -5.892 -6.710 1.00 73.38 102 LEU A O 1
ATOM 745 N N . ALA A 1 103 ? 7.550 -6.110 -4.949 1.00 75.38 103 ALA A N 1
ATOM 746 C CA . ALA A 1 103 ? 6.442 -6.671 -5.713 1.00 75.38 103 ALA A CA 1
ATOM 747 C C . ALA A 1 103 ? 5.859 -5.667 -6.724 1.00 75.38 103 ALA A C 1
ATOM 749 O O . ALA A 1 103 ? 5.498 -6.051 -7.837 1.00 75.38 103 ALA A O 1
ATOM 750 N N . ALA A 1 104 ? 5.785 -4.380 -6.373 1.00 72.94 104 ALA A N 1
ATOM 751 C CA . ALA A 1 104 ? 5.366 -3.324 -7.295 1.00 72.94 104 ALA A CA 1
ATOM 752 C C . ALA A 1 104 ? 6.410 -3.051 -8.386 1.00 72.94 104 ALA A C 1
ATOM 754 O O . ALA A 1 104 ? 6.042 -2.783 -9.528 1.00 72.94 104 ALA A O 1
ATOM 755 N N . LEU A 1 105 ? 7.696 -3.154 -8.047 1.00 71.88 105 LEU A N 1
ATOM 756 C CA . LEU A 1 105 ? 8.813 -2.958 -8.966 1.00 71.88 105 LEU A CA 1
ATOM 757 C C . LEU A 1 105 ? 8.860 -4.058 -10.032 1.00 71.88 105 LEU A C 1
ATOM 759 O O . LEU A 1 105 ? 8.844 -3.764 -11.222 1.00 71.88 105 LEU A O 1
ATOM 763 N N . LEU A 1 106 ? 8.810 -5.322 -9.600 1.00 71.81 106 LEU A N 1
ATOM 764 C CA . LEU A 1 106 ? 8.770 -6.478 -10.497 1.00 71.81 106 LEU A CA 1
ATOM 765 C C . LEU A 1 106 ? 7.552 -6.420 -11.422 1.00 71.81 106 LEU A C 1
ATOM 767 O O . LEU A 1 106 ? 7.665 -6.703 -12.606 1.00 71.81 106 LEU A O 1
ATOM 771 N N . ARG A 1 107 ? 6.397 -5.986 -10.912 1.00 69.06 107 ARG A N 1
ATOM 772 C CA . ARG A 1 107 ? 5.178 -5.842 -11.718 1.00 69.06 107 ARG A CA 1
ATOM 773 C C . ARG A 1 107 ? 5.197 -4.644 -12.671 1.00 69.06 107 ARG A C 1
ATOM 775 O O . ARG A 1 107 ? 4.493 -4.626 -13.674 1.00 69.06 107 ARG A O 1
ATOM 782 N N . ALA A 1 108 ? 5.944 -3.596 -12.341 1.00 67.56 108 ALA A N 1
ATOM 783 C CA . ALA A 1 108 ? 6.149 -2.489 -13.266 1.00 67.56 108 ALA A CA 1
ATOM 784 C C . ALA A 1 108 ? 7.048 -2.903 -14.445 1.00 67.56 108 ALA A C 1
ATOM 786 O O . ALA A 1 108 ? 6.924 -2.331 -15.530 1.00 67.56 108 ALA A O 1
ATOM 787 N N . GLU A 1 109 ? 7.919 -3.894 -14.236 1.00 61.22 109 GLU A N 1
ATOM 788 C CA . GLU A 1 109 ? 8.848 -4.419 -15.239 1.00 61.22 109 GLU A CA 1
ATOM 789 C C . GLU A 1 109 ? 8.279 -5.567 -16.089 1.00 61.22 109 GLU A C 1
ATOM 791 O O . GLU A 1 109 ? 8.600 -5.630 -17.280 1.00 61.22 109 GLU A O 1
ATOM 796 N N . PHE A 1 110 ? 7.444 -6.436 -15.506 1.00 57.50 110 PHE A N 1
ATOM 797 C CA . PHE A 1 110 ? 6.868 -7.641 -16.123 1.00 57.50 110 PHE A CA 1
ATOM 798 C C . PHE A 1 110 ? 5.337 -7.586 -16.193 1.00 57.50 110 PHE A C 1
ATOM 800 O O . PHE A 1 110 ? 4.799 -7.855 -17.293 1.00 57.50 110 PHE A O 1
#

pLDDT: mean 79.26, std 13.64, range [43.62, 94.94]